Protein AF-A0A7J2WED9-F1 (afdb_monomer)

Solvent-accessible surface area (backbone atoms only — not comparable to full-atom values): 9258 Å² total; per-residue (Å²): 134,62,89,67,75,76,44,46,58,89,49,51,47,70,68,42,52,48,47,50,51,54,50,47,31,71,75,62,32,61,69,54,47,34,60,64,58,69,49,54,75,67,55,48,49,31,44,78,67,67,73,41,84,80,50,62,69,47,45,53,44,53,54,75,77,50,53,71,70,56,50,60,72,60,38,53,70,67,38,50,33,31,20,66,60,44,30,46,94,92,68,48,65,39,60,67,61,52,50,49,53,50,56,50,24,71,76,34,71,64,51,34,54,50,51,53,51,51,46,55,72,78,37,44,68,60,50,32,50,74,71,64,70,40,66,89,76,64,78,88,74,92,47,71,68,59,53,48,42,58,71,77,66,53,80,78,128

Foldseek 3Di:
DQPCPLFPLVLADQQLLLLLVVVLCVPVNLVVLCVLLVDDPVVSVCSNVVVDTQDSSSSVSSSVRDDPVVSVVRGDPQSVCVRNVQADPVRDGPVVVVVVVVVVLVVDPVSVVVVVVVCCVPPVVVVCVVVVVDCPVVDDDDDPVVVCCVVPPPDDD

Sequence (157 aa):
MTWFDSLDLSKVSDEDRFRILEYAVSKFGRARVQEVLRVSRITMWRLLNKQARIDDDKLRALLSLITQSEFESLVSAKDRLRALGVLREDGSVDYGLALEVLAIARNDEYLKNVLLRFVMQEFREDLKKMLGISFAGTVLRWDGDFEAFLKERKRRR

Nearest PDB structures (foldseek):
  5woq-assembly2_C  TM=6.934E-01  e=2.475E+00  Mycolicibacterium smegmatis MC2 155
  4ia8-assembly1_B  TM=6.624E-01  e=4.068E+00  Enterobacter sp. RFL1396
  2ofy-assembly1_B  TM=5.864E-01  e=5.666E+00  Rhodococcus jostii RHA1
  5d50-assembly2_K  TM=3.142E-01  e=1.208E+00  Salmonella phage SPC32H

Mean predicted aligned error: 10.72 Å

Secondary structure (DSSP, 8-state):
--GGGGS-GGGS-HHHHHHHHHHHHHHH-HHHHHHHHT--HHHHHHHHTTSS---HHHHHHHHTTS-HHHHHHHS-HHHHHHHTTSB-TTS-B-HHHHHHHHHHHHH-HHHHHHHHHHHHHHSHHHHHHHTT--GGG------HHHHHHHHHT----

pLDDT: mean 88.64, std 9.43, range [54.56, 97.94]

Structure (mmCIF, N/CA/C/O backbone):
data_AF-A0A7J2WED9-F1
#
_entry.id   AF-A0A7J2WED9-F1
#
loop_
_atom_site.group_PDB
_atom_site.id
_atom_site.type_symbol
_atom_site.label_atom_id
_atom_site.label_alt_id
_atom_site.label_comp_id
_atom_site.label_asym_id
_atom_site.label_entity_id
_atom_site.label_seq_id
_atom_site.pdbx_PDB_ins_code
_atom_site.Cartn_x
_atom_site.Cartn_y
_atom_site.Cartn_z
_atom_site.occupancy
_atom_site.B_iso_or_equiv
_atom_site.auth_seq_id
_atom_site.auth_comp_id
_atom_site.auth_asym_id
_atom_site.auth_atom_id
_atom_site.pdbx_PDB_model_num
ATOM 1 N N . MET A 1 1 ? -19.747 -7.631 -0.361 1.00 63.50 1 MET A N 1
ATOM 2 C CA . MET A 1 1 ? -18.281 -7.722 -0.479 1.00 63.50 1 MET A CA 1
ATOM 3 C C . MET A 1 1 ? -17.727 -6.404 0.011 1.00 63.50 1 MET A C 1
ATOM 5 O O . MET A 1 1 ? -18.131 -5.369 -0.513 1.00 63.50 1 MET A O 1
ATOM 9 N N . THR A 1 2 ? -16.941 -6.424 1.079 1.00 86.94 2 THR A N 1
ATOM 10 C CA . THR A 1 2 ? -16.223 -5.242 1.560 1.00 86.94 2 THR A CA 1
ATOM 11 C C . THR A 1 2 ? -14.941 -5.076 0.752 1.00 86.94 2 THR A C 1
ATOM 13 O O . THR A 1 2 ? -14.339 -6.059 0.333 1.00 86.94 2 THR A O 1
ATOM 16 N N . TRP A 1 3 ? -14.522 -3.836 0.489 1.00 90.88 3 TRP A N 1
ATOM 17 C CA . TRP A 1 3 ? -13.385 -3.552 -0.402 1.00 90.88 3 TRP A CA 1
ATOM 18 C C . TRP A 1 3 ? -12.061 -4.164 0.091 1.00 90.88 3 TRP A C 1
ATOM 20 O O . TRP A 1 3 ? -11.172 -4.444 -0.702 1.00 90.88 3 TRP A O 1
ATOM 30 N N . PHE A 1 4 ? -11.940 -4.409 1.397 1.00 90.25 4 PHE A N 1
ATOM 31 C CA . PHE A 1 4 ? -10.764 -5.012 2.020 1.00 90.25 4 PHE A CA 1
ATOM 32 C C . PHE A 1 4 ? -10.787 -6.550 2.047 1.00 90.25 4 PHE A C 1
ATOM 34 O O . PHE A 1 4 ? -9.840 -7.149 2.547 1.00 90.25 4 PHE A O 1
ATOM 41 N N . ASP A 1 5 ? -11.826 -7.206 1.512 1.00 89.81 5 ASP A N 1
ATOM 42 C CA . ASP A 1 5 ? -11.894 -8.677 1.459 1.00 89.81 5 ASP A CA 1
ATOM 43 C C . ASP A 1 5 ? -10.837 -9.272 0.514 1.00 89.81 5 ASP A C 1
ATOM 45 O O . ASP A 1 5 ? -10.436 -10.420 0.684 1.00 89.81 5 ASP A O 1
ATOM 49 N N . SER A 1 6 ? -10.379 -8.495 -0.473 1.00 86.06 6 SER A N 1
ATOM 50 C CA . SER A 1 6 ? -9.344 -8.893 -1.432 1.00 86.06 6 SER A CA 1
ATOM 51 C C . SER A 1 6 ? -7.916 -8.608 -0.959 1.00 86.06 6 SER A C 1
ATOM 53 O O . SER A 1 6 ? -6.976 -8.893 -1.696 1.00 86.06 6 SER A O 1
ATOM 55 N N . LEU A 1 7 ? -7.736 -8.000 0.218 1.00 88.50 7 LEU A N 1
ATOM 56 C CA . LEU A 1 7 ? -6.418 -7.654 0.744 1.00 88.50 7 LEU A CA 1
ATOM 57 C C . LEU A 1 7 ? -5.882 -8.757 1.652 1.00 88.50 7 LEU A C 1
ATOM 59 O O . LEU A 1 7 ? -6.562 -9.195 2.583 1.00 88.50 7 LEU A O 1
ATOM 63 N N . ASP A 1 8 ? -4.615 -9.121 1.459 1.00 89.69 8 ASP A N 1
ATOM 64 C CA . ASP A 1 8 ? -3.885 -9.900 2.454 1.00 89.69 8 ASP A CA 1
ATOM 65 C C . ASP A 1 8 ? -3.440 -8.980 3.604 1.00 89.69 8 ASP A C 1
ATOM 67 O O . ASP A 1 8 ? -2.395 -8.321 3.558 1.00 89.69 8 ASP A O 1
ATOM 71 N N . LEU A 1 9 ? -4.268 -8.921 4.651 1.00 92.00 9 LEU A N 1
ATOM 72 C CA . LEU A 1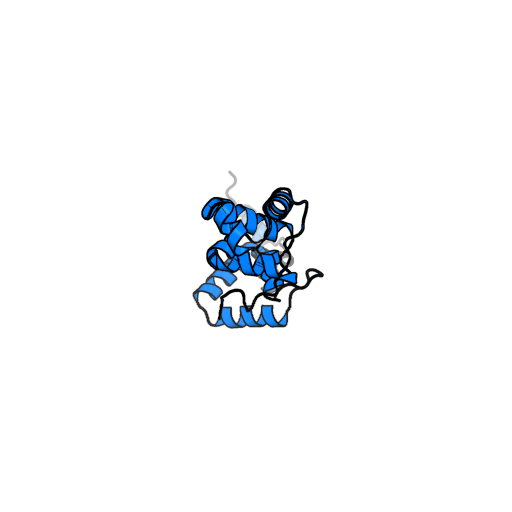 9 ? -4.038 -8.079 5.826 1.00 92.00 9 LEU A CA 1
ATOM 73 C C . LEU A 1 9 ? -2.730 -8.415 6.548 1.00 92.00 9 LEU A C 1
ATOM 75 O O . LEU A 1 9 ? -2.110 -7.511 7.117 1.00 92.00 9 LEU A O 1
ATOM 79 N N . SER A 1 10 ? -2.262 -9.664 6.473 1.00 91.94 10 SER A N 1
ATOM 80 C CA . SER A 1 10 ? -1.010 -10.096 7.103 1.00 91.94 10 SER A CA 1
ATOM 81 C C . SER A 1 10 ? 0.211 -9.336 6.568 1.00 91.94 10 SER A C 1
ATOM 83 O O . SER A 1 10 ? 1.210 -9.200 7.276 1.00 91.94 10 SER A O 1
ATOM 85 N N . LYS A 1 11 ? 0.110 -8.774 5.354 1.00 89.38 11 LYS A N 1
ATOM 86 C CA . LYS A 1 11 ? 1.176 -8.021 4.675 1.00 89.38 11 LYS A CA 1
ATOM 87 C C . LYS A 1 11 ? 1.203 -6.532 5.013 1.00 89.38 11 LYS A C 1
ATOM 89 O O . LYS A 1 11 ? 2.144 -5.846 4.613 1.00 89.38 11 LYS A O 1
ATOM 94 N N . VAL A 1 12 ? 0.209 -6.023 5.743 1.00 91.12 12 VAL A N 1
ATOM 95 C CA . VAL A 1 12 ? 0.206 -4.638 6.235 1.00 91.12 12 VAL A CA 1
ATOM 96 C C . VAL A 1 12 ? 1.111 -4.542 7.460 1.00 91.12 12 VAL A C 1
ATOM 98 O O . VAL A 1 12 ? 0.869 -5.222 8.463 1.00 91.12 12 VAL A O 1
ATOM 101 N N . SER A 1 13 ? 2.140 -3.692 7.385 1.00 92.00 13 SER A N 1
ATOM 102 C CA . SER A 1 13 ? 3.105 -3.507 8.471 1.00 92.00 13 SER A CA 1
ATOM 103 C C . SER A 1 13 ? 2.454 -2.968 9.742 1.00 92.00 13 SER A C 1
ATOM 105 O O . SER A 1 13 ? 1.468 -2.234 9.693 1.00 92.00 13 SER A O 1
ATOM 107 N N . ASP A 1 14 ? 3.031 -3.291 10.901 1.00 94.00 14 ASP A N 1
ATOM 108 C CA . ASP A 1 14 ? 2.514 -2.807 12.187 1.00 94.00 14 ASP A CA 1
ATOM 109 C C . ASP A 1 14 ? 2.480 -1.273 12.252 1.00 94.00 14 ASP A C 1
ATOM 111 O O . ASP A 1 14 ? 1.536 -0.700 12.789 1.00 94.00 14 ASP A O 1
ATOM 115 N N . GLU A 1 15 ? 3.457 -0.602 11.642 1.00 93.81 15 GLU A N 1
ATOM 116 C CA . GLU A 1 15 ? 3.493 0.858 11.539 1.00 93.81 15 GLU A CA 1
ATOM 117 C C . GLU A 1 15 ? 2.277 1.404 10.769 1.00 93.81 15 GLU A C 1
ATOM 119 O O . GLU A 1 15 ? 1.584 2.292 11.270 1.00 93.81 15 GLU A O 1
ATOM 124 N N . ASP A 1 16 ? 1.952 0.833 9.604 1.00 94.38 16 ASP A N 1
ATOM 125 C CA . ASP A 1 16 ? 0.769 1.226 8.828 1.00 94.38 16 ASP A CA 1
ATOM 126 C C . ASP A 1 16 ? -0.539 0.877 9.564 1.00 94.38 16 ASP A C 1
ATOM 128 O O . ASP A 1 16 ? -1.489 1.664 9.555 1.00 94.38 16 ASP A O 1
ATOM 132 N N . ARG A 1 17 ? -0.583 -0.243 10.300 1.00 96.75 17 ARG A N 1
ATOM 133 C CA . ARG A 1 17 ? -1.725 -0.580 11.170 1.00 96.75 17 ARG A CA 1
ATOM 134 C C . ARG A 1 17 ? -1.948 0.476 12.252 1.00 96.75 17 ARG A C 1
ATOM 136 O O . ARG A 1 17 ? -3.093 0.858 12.501 1.00 96.75 17 ARG A O 1
ATOM 143 N N . PHE A 1 18 ? -0.882 0.965 12.889 1.00 97.50 18 PHE A N 1
ATOM 144 C CA . PHE A 1 18 ? -0.995 2.024 13.895 1.00 97.50 18 PHE A CA 1
ATOM 145 C C . PHE A 1 18 ? -1.410 3.362 13.281 1.00 97.50 18 PHE A C 1
ATOM 147 O O . PHE A 1 18 ? -2.252 4.032 13.873 1.00 97.50 18 PHE A O 1
ATOM 154 N N . ARG A 1 19 ? -0.937 3.712 12.076 1.00 96.00 19 ARG A N 1
ATOM 155 C CA . ARG A 1 19 ? -1.428 4.902 11.350 1.00 96.00 19 ARG A CA 1
ATOM 156 C C . ARG A 1 19 ? -2.931 4.836 11.102 1.00 96.00 19 ARG A C 1
ATOM 158 O O . ARG A 1 19 ? -3.632 5.825 11.306 1.00 96.00 19 ARG A O 1
ATOM 165 N N . ILE A 1 20 ? -3.442 3.665 10.720 1.00 96.94 20 ILE A N 1
ATOM 166 C CA . ILE A 1 20 ? -4.883 3.438 10.543 1.00 96.94 20 ILE A CA 1
ATOM 167 C C . ILE A 1 20 ? -5.635 3.617 11.868 1.00 96.94 20 ILE A C 1
ATOM 169 O O . ILE A 1 20 ? -6.670 4.283 11.897 1.00 96.94 20 ILE A O 1
ATOM 173 N N . LEU A 1 21 ? -5.120 3.064 12.973 1.00 97.94 21 LEU A N 1
ATOM 174 C CA . LEU A 1 21 ? -5.718 3.247 14.298 1.00 97.94 21 LEU A CA 1
ATOM 175 C C . LEU A 1 21 ? -5.746 4.725 14.713 1.00 97.94 21 LEU A C 1
ATOM 177 O O . LEU A 1 21 ? -6.787 5.214 15.148 1.00 97.94 21 LEU A O 1
ATOM 181 N N . GLU A 1 22 ? -4.622 5.428 14.587 1.00 97.44 22 GLU A N 1
ATOM 182 C CA . GLU A 1 22 ? -4.491 6.848 14.928 1.00 97.44 22 GLU A CA 1
ATOM 183 C C . GLU A 1 22 ? -5.461 7.703 14.106 1.00 97.44 22 GLU A C 1
ATOM 185 O O . GLU A 1 22 ? -6.196 8.520 14.668 1.00 97.44 22 GLU A O 1
ATOM 190 N N . TYR A 1 23 ? -5.545 7.454 12.797 1.00 97.62 23 TYR A N 1
ATOM 191 C CA . TYR A 1 23 ? -6.495 8.120 11.912 1.00 97.62 23 TYR A CA 1
ATOM 192 C C . TYR A 1 23 ? -7.950 7.848 12.316 1.00 97.62 23 TYR A C 1
ATOM 194 O O . TYR A 1 23 ? -8.736 8.785 12.471 1.00 97.62 23 TYR A O 1
ATOM 202 N N . ALA A 1 24 ? -8.312 6.582 12.552 1.00 97.38 24 ALA A N 1
ATOM 203 C CA . ALA A 1 24 ? -9.664 6.211 12.960 1.00 97.38 24 ALA A CA 1
ATOM 204 C C . ALA A 1 24 ? -10.055 6.867 14.295 1.00 97.38 24 ALA A C 1
ATOM 206 O O . ALA A 1 24 ? -11.176 7.350 14.451 1.00 97.38 24 ALA A O 1
ATOM 207 N N . VAL A 1 25 ? -9.129 6.931 15.256 1.00 97.69 25 VAL A N 1
ATOM 208 C CA . VAL A 1 25 ? -9.356 7.574 16.558 1.00 97.69 25 VAL A CA 1
ATOM 209 C C . VAL A 1 25 ? -9.484 9.087 16.419 1.00 97.69 25 VAL A C 1
ATOM 211 O O . VAL A 1 25 ? -10.352 9.667 17.068 1.00 97.69 25 VAL A O 1
ATOM 214 N N . SER A 1 26 ? -8.670 9.712 15.569 1.00 97.56 26 SER A N 1
ATOM 215 C CA . SER A 1 26 ? -8.753 11.145 15.269 1.00 97.56 26 SER A CA 1
ATOM 216 C C . SER A 1 26 ? -10.099 11.514 14.635 1.00 97.56 26 SER A C 1
ATOM 218 O O . SER A 1 26 ? -10.749 12.468 15.059 1.00 97.56 26 SER A O 1
ATOM 220 N N . LYS A 1 27 ? -10.568 10.712 13.671 1.00 97.62 27 LYS A N 1
ATOM 221 C CA . LYS A 1 27 ? -11.789 10.981 12.902 1.00 97.62 27 LYS A CA 1
ATOM 222 C C . LYS A 1 27 ? -13.084 10.617 13.635 1.00 97.62 27 LYS A C 1
ATOM 224 O O . LYS A 1 27 ? -14.047 11.375 13.585 1.00 97.62 27 LYS A O 1
ATOM 229 N N . PHE A 1 28 ? -13.132 9.457 14.290 1.00 97.00 28 PHE A N 1
ATOM 230 C CA . PHE A 1 28 ? -14.362 8.910 14.889 1.00 97.00 28 PHE A CA 1
ATOM 231 C C . PHE A 1 28 ? -14.386 8.981 16.417 1.00 97.00 28 PHE A C 1
ATOM 233 O O . PHE A 1 28 ? -15.407 8.688 17.041 1.00 97.00 28 PHE A O 1
ATOM 240 N N . GLY A 1 29 ? -13.270 9.365 17.034 1.00 97.00 29 GLY A N 1
ATOM 241 C CA . GLY A 1 29 ? -13.121 9.431 18.478 1.00 97.00 29 GLY A CA 1
ATOM 242 C C . GLY A 1 29 ? -12.818 8.077 19.123 1.00 97.00 29 GLY A C 1
ATOM 243 O O . GLY A 1 29 ? -13.256 7.006 18.695 1.00 97.00 29 GLY A O 1
ATOM 244 N N . ARG A 1 30 ? -12.088 8.130 20.242 1.00 96.56 30 ARG A N 1
ATOM 245 C CA . ARG A 1 30 ? -11.635 6.943 20.987 1.00 96.56 30 ARG A CA 1
ATOM 246 C C . ARG A 1 30 ? -12.775 6.013 21.414 1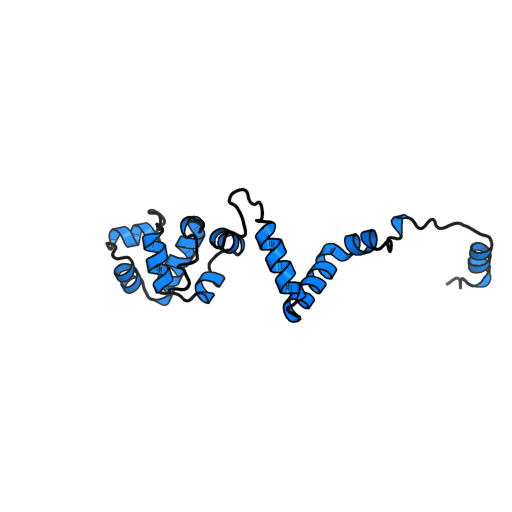.00 96.56 30 ARG A C 1
ATOM 248 O O . ARG A 1 30 ? -12.603 4.800 21.358 1.00 96.56 30 ARG A O 1
ATOM 255 N N . ALA A 1 31 ? -13.903 6.560 21.871 1.00 96.31 31 ALA A N 1
ATOM 256 C CA . ALA A 1 31 ? -15.017 5.761 22.387 1.00 96.31 31 ALA A CA 1
ATOM 257 C C . ALA A 1 31 ? -15.629 4.868 21.297 1.00 96.31 31 ALA A C 1
ATOM 259 O O . ALA A 1 31 ? -15.822 3.674 21.521 1.00 96.31 31 ALA A O 1
ATOM 260 N N . ARG A 1 32 ? -15.843 5.430 20.100 1.00 96.94 32 ARG A N 1
ATOM 261 C CA . ARG A 1 32 ? -16.399 4.701 18.960 1.00 96.94 32 ARG A CA 1
ATOM 262 C C . ARG A 1 32 ? -15.450 3.615 18.467 1.00 96.94 32 ARG A C 1
ATOM 264 O O . ARG A 1 32 ? -15.872 2.485 18.252 1.00 96.94 32 ARG A O 1
ATOM 271 N N . VAL A 1 33 ? -14.162 3.933 18.337 1.00 97.56 33 VAL A N 1
ATOM 272 C CA . VAL A 1 33 ? -13.156 2.946 17.915 1.00 97.56 33 VAL A CA 1
ATOM 273 C C . VAL A 1 33 ? -13.029 1.814 18.938 1.00 97.56 33 VAL A C 1
ATOM 275 O O . VAL A 1 33 ? -12.940 0.652 18.556 1.00 97.56 33 VAL A O 1
ATOM 278 N N . GLN A 1 34 ? -13.086 2.120 20.238 1.00 97.62 34 GLN A N 1
ATOM 279 C CA . GLN A 1 34 ? -13.051 1.103 21.291 1.00 97.62 34 GLN A CA 1
ATOM 280 C C . GLN A 1 34 ? -14.240 0.130 21.201 1.00 97.62 34 GLN A C 1
ATOM 282 O O . GLN A 1 34 ? -14.050 -1.076 21.362 1.00 97.62 34 GLN A O 1
ATOM 287 N N . GLU A 1 35 ? -15.447 0.643 20.940 1.00 97.06 35 GLU A N 1
ATOM 288 C CA . GLU A 1 35 ? -16.660 -0.160 20.737 1.00 97.06 35 GLU A CA 1
ATOM 289 C C . GLU A 1 35 ? -16.516 -1.094 19.528 1.00 97.06 35 GLU A C 1
ATOM 291 O O . GLU A 1 35 ? -16.758 -2.295 19.636 1.00 97.06 35 GLU A O 1
ATOM 296 N N . VAL A 1 36 ? -16.050 -0.554 18.399 1.00 97.19 36 VAL A N 1
ATOM 297 C CA . VAL A 1 36 ? -15.862 -1.293 17.140 1.00 97.19 36 VAL A CA 1
ATOM 298 C C . VAL A 1 36 ? -14.821 -2.398 17.290 1.00 97.19 36 VAL A C 1
ATOM 300 O O . VAL A 1 36 ? -15.047 -3.526 16.860 1.00 97.19 36 VAL A O 1
ATOM 303 N N . LEU A 1 37 ? -13.708 -2.098 17.960 1.00 97.25 37 LEU A N 1
ATOM 304 C CA . LEU A 1 37 ? -12.665 -3.075 18.262 1.00 97.25 37 LEU A CA 1
ATOM 305 C C . LEU A 1 37 ? -13.094 -4.105 19.318 1.00 97.25 37 LEU A C 1
ATOM 307 O O . LEU A 1 37 ? -12.415 -5.116 19.481 1.00 97.25 37 LEU A O 1
ATOM 311 N N . ARG A 1 38 ? -14.189 -3.855 20.052 1.00 96.75 38 ARG A N 1
ATOM 312 C CA . ARG A 1 38 ? -14.674 -4.684 21.169 1.00 96.75 38 ARG A CA 1
ATOM 313 C C . ARG A 1 38 ? -13.594 -4.951 22.220 1.00 96.75 38 ARG A C 1
ATOM 315 O O . ARG A 1 38 ? -13.485 -6.046 22.767 1.00 96.75 38 ARG A O 1
ATOM 322 N N . VAL A 1 39 ? -12.780 -3.936 22.506 1.00 96.50 39 VAL A N 1
ATOM 323 C CA . VAL A 1 39 ? -11.667 -4.037 23.457 1.00 96.50 39 VAL A CA 1
ATOM 324 C C . VAL A 1 39 ? -11.945 -3.277 24.749 1.00 96.50 39 VAL A C 1
ATOM 326 O O . VAL A 1 39 ? -12.672 -2.284 24.785 1.00 96.50 39 VAL A O 1
ATOM 329 N N . SER A 1 40 ? -11.311 -3.719 25.835 1.00 97.19 40 SER A N 1
ATOM 330 C CA . SER A 1 40 ? -11.351 -2.993 27.105 1.00 97.19 40 SER A CA 1
ATOM 331 C C . SER A 1 40 ? -10.661 -1.624 26.998 1.00 97.19 40 SER A C 1
ATOM 333 O O . SER A 1 40 ? -9.792 -1.407 26.148 1.00 97.19 40 SER A O 1
ATOM 335 N N . ARG A 1 41 ? -10.966 -0.708 27.928 1.00 96.19 41 ARG A N 1
ATOM 336 C CA . ARG A 1 41 ? -10.279 0.594 28.032 1.00 96.19 41 ARG A CA 1
ATOM 337 C C . ARG A 1 41 ? -8.760 0.441 28.207 1.00 96.19 41 ARG A C 1
ATOM 339 O O . ARG A 1 41 ? -8.010 1.255 27.666 1.00 96.19 41 ARG 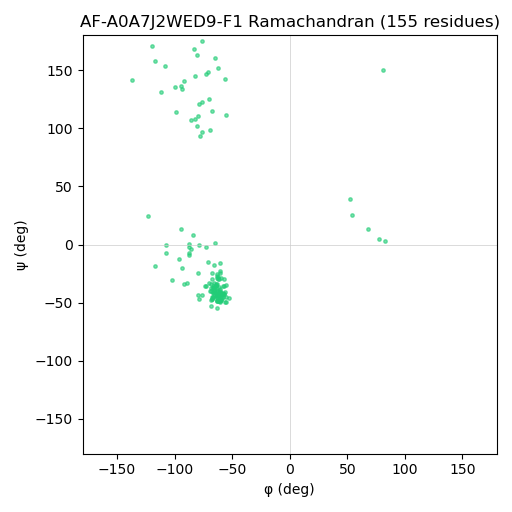A O 1
ATOM 346 N N . ILE A 1 42 ? -8.322 -0.589 28.939 1.00 97.19 42 ILE A N 1
ATOM 347 C CA . ILE A 1 42 ? -6.903 -0.903 29.177 1.00 97.19 42 ILE A CA 1
ATOM 348 C C . ILE A 1 42 ? -6.246 -1.372 27.878 1.00 97.19 42 ILE A C 1
ATOM 350 O O . ILE A 1 42 ? -5.193 -0.866 27.502 1.00 97.19 42 ILE A O 1
ATOM 354 N N . THR A 1 43 ? -6.886 -2.293 27.158 1.00 96.69 43 THR A N 1
ATOM 355 C CA . THR A 1 43 ? -6.399 -2.774 2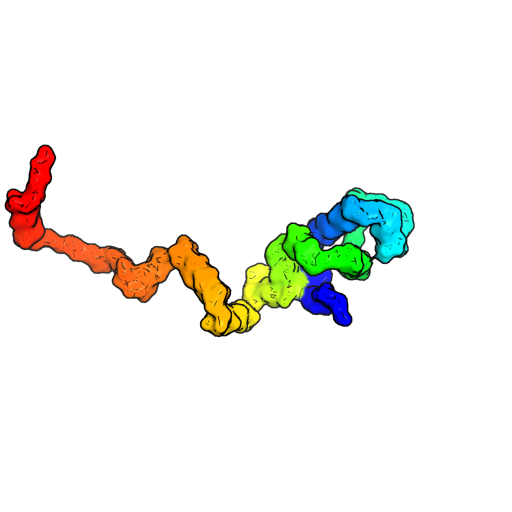5.861 1.00 96.69 43 THR A CA 1
ATOM 356 C C . THR A 1 43 ? -6.322 -1.633 24.849 1.00 96.69 43 THR A C 1
ATOM 358 O O . THR A 1 43 ? -5.308 -1.495 24.177 1.00 96.69 43 THR A O 1
ATOM 361 N N . MET A 1 44 ? -7.334 -0.759 24.795 1.00 97.19 44 MET A N 1
ATOM 362 C CA . MET A 1 44 ? -7.308 0.435 23.945 1.00 97.19 44 MET A CA 1
ATOM 363 C C . MET A 1 44 ? -6.124 1.349 24.281 1.00 97.19 44 MET A C 1
ATOM 365 O O . MET A 1 44 ? -5.450 1.844 23.385 1.00 97.19 44 MET A O 1
ATOM 369 N N . TRP A 1 45 ? -5.840 1.562 25.571 1.00 97.19 45 TRP A N 1
ATOM 370 C CA . TRP A 1 45 ? -4.670 2.334 25.993 1.00 97.19 45 TRP A CA 1
ATOM 371 C C . TRP A 1 45 ? -3.361 1.662 25.556 1.00 97.19 45 TRP A C 1
ATOM 373 O O . TRP A 1 45 ? -2.496 2.345 25.016 1.00 97.19 45 TRP A O 1
ATOM 383 N N . ARG A 1 46 ? -3.231 0.336 25.699 1.00 97.56 46 ARG A N 1
ATOM 384 C CA . ARG A 1 46 ? -2.048 -0.402 25.222 1.00 97.56 46 ARG A CA 1
ATOM 385 C C . ARG A 1 46 ? -1.854 -0.265 23.712 1.00 97.56 46 ARG A C 1
ATOM 387 O O . ARG A 1 46 ? -0.730 -0.042 23.285 1.00 97.56 46 ARG A O 1
ATOM 394 N N . LEU A 1 47 ? -2.926 -0.352 22.921 1.00 97.31 47 LEU A N 1
ATOM 395 C CA . LEU A 1 47 ? -2.873 -0.163 21.465 1.00 97.31 47 LEU A CA 1
ATOM 396 C C . LEU A 1 47 ? -2.406 1.254 21.101 1.00 97.31 47 LEU A C 1
ATOM 398 O O . LEU A 1 47 ? -1.472 1.408 20.325 1.00 97.31 47 LEU A O 1
ATOM 402 N N . LEU A 1 48 ? -2.995 2.286 21.715 1.00 96.12 48 LEU A N 1
ATOM 403 C CA . LEU A 1 48 ? -2.617 3.686 21.468 1.00 96.12 48 LEU A CA 1
ATOM 404 C C . LEU A 1 48 ? -1.172 4.006 21.876 1.00 96.12 48 LEU A C 1
ATOM 406 O O . LEU A 1 48 ? -0.550 4.876 21.283 1.00 96.12 48 LEU A O 1
ATOM 410 N N . ASN A 1 49 ? -0.633 3.300 22.872 1.00 96.31 49 ASN A N 1
ATOM 411 C CA . ASN A 1 49 ? 0.761 3.437 23.303 1.00 96.31 49 ASN A CA 1
ATOM 412 C C . ASN A 1 49 ? 1.694 2.415 22.631 1.00 96.31 49 ASN A C 1
ATOM 414 O O . ASN A 1 49 ? 2.811 2.215 23.103 1.00 96.31 49 ASN A O 1
ATOM 418 N N . LYS A 1 50 ? 1.238 1.730 21.570 1.00 96.50 50 LYS A N 1
ATOM 419 C CA . LYS A 1 50 ? 1.999 0.712 20.823 1.00 96.50 50 LYS A CA 1
ATOM 420 C C . LYS A 1 50 ? 2.566 -0.425 21.699 1.00 96.50 50 LYS A C 1
ATOM 422 O O . LYS A 1 50 ? 3.529 -1.086 21.332 1.00 96.50 50 LYS A O 1
ATOM 427 N N . GLN A 1 51 ? 1.947 -0.692 22.852 1.00 96.00 51 GLN A N 1
ATOM 428 C CA . GLN A 1 51 ? 2.297 -1.784 23.775 1.00 96.00 51 GLN A CA 1
ATOM 429 C C . GLN A 1 51 ? 1.599 -3.110 23.438 1.00 96.00 51 GLN A C 1
ATOM 431 O O . GLN A 1 51 ? 1.866 -4.137 24.059 1.00 96.00 51 GLN A O 1
ATOM 436 N N . ALA A 1 52 ? 0.655 -3.085 22.501 1.00 95.75 52 ALA A N 1
ATOM 437 C CA . ALA A 1 52 ? -0.013 -4.263 21.973 1.00 95.75 52 ALA A CA 1
ATOM 438 C C . ALA A 1 52 ? -0.124 -4.131 20.455 1.00 95.75 52 ALA A C 1
ATOM 440 O O . ALA A 1 52 ? -0.383 -3.038 19.951 1.00 95.75 52 ALA A O 1
ATOM 441 N N . ARG A 1 53 ? 0.049 -5.244 19.741 1.00 95.75 53 ARG A N 1
ATOM 442 C CA . ARG A 1 53 ? -0.093 -5.299 18.284 1.00 95.75 53 ARG A CA 1
ATOM 443 C C . ARG A 1 53 ? -1.567 -5.207 17.875 1.00 95.75 53 ARG A C 1
ATOM 445 O O . ARG A 1 53 ? -2.449 -5.723 18.564 1.00 95.75 53 ARG A O 1
ATOM 452 N N . ILE A 1 54 ? -1.821 -4.584 16.729 1.00 97.50 54 ILE A N 1
ATOM 453 C CA . ILE A 1 54 ? -3.108 -4.646 16.030 1.00 97.50 54 ILE A CA 1
ATOM 454 C C . ILE A 1 54 ? -3.076 -5.906 15.163 1.00 97.50 54 ILE A C 1
ATOM 456 O O . ILE A 1 54 ? -2.352 -5.945 14.174 1.00 97.50 54 ILE A O 1
ATOM 460 N N . ASP A 1 55 ? -3.806 -6.951 15.540 1.00 96.38 55 ASP A N 1
ATOM 461 C CA . ASP A 1 55 ? -3.953 -8.161 14.719 1.00 96.38 55 ASP A CA 1
ATOM 462 C C . ASP A 1 55 ? -4.918 -7.948 13.541 1.00 96.38 55 ASP A C 1
ATOM 464 O O . ASP A 1 55 ? -5.495 -6.873 13.375 1.00 96.38 55 ASP A O 1
ATOM 468 N N . ASP A 1 56 ? -5.047 -8.959 12.682 1.00 96.44 56 ASP A N 1
ATOM 469 C CA . ASP A 1 56 ? -5.809 -8.870 11.430 1.00 96.44 56 ASP A CA 1
ATOM 470 C C . ASP A 1 56 ? -7.302 -8.640 11.684 1.00 96.44 56 ASP A C 1
ATOM 472 O O . ASP A 1 56 ? -7.940 -7.890 10.947 1.00 96.44 56 ASP A O 1
ATOM 476 N N . ASP A 1 57 ? -7.843 -9.197 12.769 1.00 96.19 57 ASP A N 1
ATOM 477 C CA . ASP A 1 57 ? -9.233 -8.983 13.174 1.00 96.19 57 ASP A CA 1
ATOM 478 C C . ASP A 1 57 ? -9.475 -7.533 13.604 1.00 96.19 57 ASP A C 1
ATOM 480 O O . ASP A 1 57 ? -10.446 -6.902 13.175 1.00 96.19 57 ASP A O 1
ATOM 484 N N . LYS A 1 58 ? -8.568 -6.962 14.411 1.00 97.25 58 LYS A N 1
ATOM 485 C CA . LYS A 1 58 ? -8.634 -5.542 14.785 1.00 97.25 58 LYS A CA 1
ATOM 486 C C . LYS A 1 58 ? -8.441 -4.646 13.572 1.00 97.25 58 LYS A C 1
ATOM 488 O O . LYS A 1 58 ? -9.159 -3.658 13.443 1.00 97.25 58 LYS A O 1
ATOM 493 N N . LEU A 1 59 ? -7.512 -4.985 12.678 1.00 97.00 59 LEU A N 1
ATOM 494 C CA . LEU A 1 59 ? -7.308 -4.236 11.444 1.00 97.00 59 LEU A CA 1
ATOM 495 C C . LEU A 1 59 ? -8.580 -4.256 10.593 1.00 97.00 59 LEU A C 1
ATOM 497 O O . LEU A 1 59 ? -9.059 -3.195 10.213 1.00 97.00 59 LEU A O 1
ATOM 501 N N . ARG A 1 60 ? -9.193 -5.423 10.379 1.00 96.81 60 ARG A N 1
ATOM 502 C CA . ARG A 1 60 ? -10.459 -5.560 9.646 1.00 96.81 60 ARG A CA 1
ATOM 503 C C . ARG A 1 60 ? -11.575 -4.714 10.263 1.00 96.81 60 ARG A C 1
ATOM 505 O O . ARG A 1 60 ? -12.302 -4.033 9.544 1.00 96.81 60 ARG A O 1
ATOM 512 N N . ALA A 1 61 ? -11.683 -4.704 11.590 1.00 96.94 61 ALA A N 1
ATOM 513 C CA . ALA A 1 61 ? -12.638 -3.857 12.295 1.00 96.94 61 ALA A CA 1
ATOM 514 C C . ALA A 1 61 ? -12.362 -2.356 12.073 1.00 96.94 61 ALA A C 1
ATOM 516 O O . ALA A 1 61 ? -13.300 -1.595 11.840 1.00 96.94 61 ALA A O 1
ATOM 517 N N . LEU A 1 62 ? -11.098 -1.921 12.066 1.00 97.19 62 LEU A N 1
ATOM 518 C CA . LEU A 1 62 ? -10.730 -0.538 11.733 1.00 97.19 62 LEU A CA 1
ATOM 519 C C . LEU A 1 62 ? -11.047 -0.188 10.273 1.00 97.19 62 LEU A C 1
ATOM 521 O O . LEU A 1 62 ? -11.588 0.884 10.013 1.00 97.19 62 LEU A O 1
ATOM 525 N N . LEU A 1 63 ? -10.767 -1.095 9.332 1.00 96.12 63 LEU A N 1
ATOM 526 C CA . LEU A 1 63 ? -11.056 -0.898 7.907 1.00 96.12 63 LEU A CA 1
ATOM 527 C C . LEU A 1 63 ? -12.556 -0.753 7.626 1.00 96.12 63 LEU A C 1
ATOM 529 O O . LEU A 1 63 ? -12.933 -0.079 6.675 1.00 96.12 63 LEU A O 1
ATOM 533 N N . SER A 1 64 ? -13.418 -1.307 8.485 1.00 96.12 64 SER A N 1
ATOM 534 C CA . SER A 1 64 ? -14.871 -1.104 8.402 1.00 96.12 64 SER A CA 1
ATOM 535 C C . SER A 1 64 ? -15.315 0.343 8.670 1.00 96.12 64 SER A C 1
ATOM 537 O O . SER A 1 64 ? -16.433 0.713 8.313 1.00 96.12 64 SER A O 1
ATOM 539 N N . LEU A 1 65 ? -14.453 1.167 9.280 1.00 95.69 65 LEU A N 1
ATOM 540 C CA . LEU A 1 65 ? -14.738 2.569 9.595 1.00 95.69 65 LEU A CA 1
ATOM 541 C C . LEU A 1 65 ? -1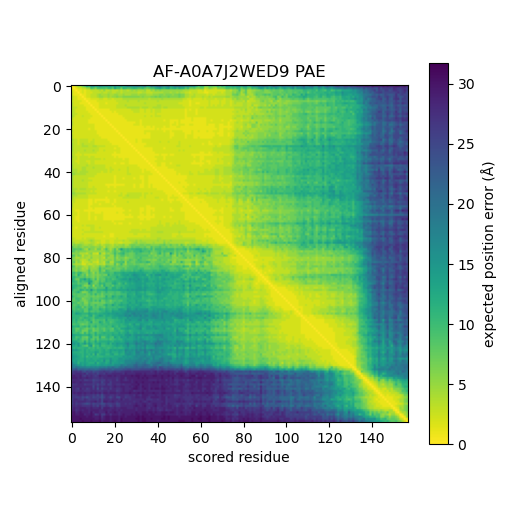4.262 3.540 8.517 1.00 95.69 65 LEU A C 1
ATOM 543 O O . LEU A 1 65 ? -14.729 4.677 8.489 1.00 95.69 65 LEU A O 1
ATOM 547 N N . ILE A 1 66 ? -13.331 3.127 7.659 1.00 94.94 66 ILE A N 1
ATOM 548 C CA . ILE A 1 66 ? -12.686 4.009 6.683 1.00 94.94 66 ILE A CA 1
ATOM 549 C C . ILE A 1 66 ? -12.985 3.577 5.252 1.00 94.94 66 ILE A C 1
ATOM 551 O O . ILE A 1 66 ? -13.334 2.428 4.971 1.00 94.94 66 ILE A O 1
ATOM 555 N N . THR A 1 67 ? -12.849 4.516 4.322 1.00 93.94 67 THR A N 1
ATOM 556 C CA . THR A 1 67 ? -12.974 4.204 2.897 1.00 93.94 67 THR A CA 1
ATOM 557 C C . THR A 1 67 ? -11.677 3.609 2.346 1.00 93.94 67 THR A C 1
ATOM 559 O O . THR A 1 67 ? -10.597 3.757 2.922 1.00 93.94 67 THR A O 1
ATOM 562 N N . GLN A 1 68 ? -11.769 2.978 1.174 1.00 91.75 68 GLN A N 1
ATOM 563 C CA . GLN A 1 68 ? -10.595 2.508 0.439 1.00 91.75 68 GLN A CA 1
ATOM 564 C C . GLN A 1 68 ? -9.610 3.650 0.137 1.00 91.75 68 GLN A C 1
ATOM 566 O O . GLN A 1 68 ? -8.409 3.490 0.329 1.00 91.75 68 GLN A O 1
ATOM 571 N N . SER A 1 69 ? -10.106 4.824 -0.267 1.00 88.50 69 SER A N 1
ATOM 572 C CA . SER A 1 69 ? -9.255 5.985 -0.558 1.00 88.50 69 SER A CA 1
ATOM 573 C C . SER A 1 69 ? -8.506 6.488 0.681 1.00 88.50 69 SER A C 1
ATOM 575 O O . SER A 1 69 ? -7.362 6.925 0.589 1.00 88.50 69 SER A O 1
ATOM 577 N N . GLU A 1 70 ? -9.135 6.417 1.858 1.00 92.75 70 GLU A N 1
ATOM 578 C CA . GLU A 1 70 ? -8.504 6.785 3.127 1.00 92.75 70 GLU A CA 1
ATOM 579 C C . GLU A 1 70 ? -7.391 5.801 3.477 1.00 92.75 70 GLU A C 1
ATOM 581 O O . GLU A 1 70 ? -6.267 6.222 3.744 1.00 92.75 70 GLU A O 1
ATOM 586 N N . PHE A 1 71 ? -7.652 4.498 3.370 1.00 91.75 71 PHE A N 1
ATOM 587 C CA . PHE A 1 71 ? -6.621 3.470 3.514 1.00 91.75 71 PHE A CA 1
ATOM 588 C C . PHE A 1 71 ? -5.448 3.690 2.552 1.00 91.75 71 PHE A C 1
ATOM 590 O O . PHE A 1 71 ? -4.288 3.656 2.961 1.00 91.75 71 PHE A O 1
ATOM 597 N N . GLU A 1 72 ? -5.743 3.983 1.286 1.00 88.12 72 GLU A N 1
ATOM 598 C CA . GLU A 1 72 ? -4.734 4.238 0.263 1.00 88.12 72 GLU A CA 1
ATOM 599 C C . GLU A 1 72 ? -3.843 5.443 0.574 1.00 88.12 72 GLU A C 1
ATOM 601 O O . GLU A 1 72 ? -2.670 5.453 0.202 1.00 88.12 72 GLU A O 1
ATOM 606 N N . SER A 1 73 ? -4.370 6.439 1.284 1.00 87.88 73 SER A N 1
ATOM 607 C CA . SER A 1 73 ? -3.594 7.600 1.722 1.00 87.88 73 SER A CA 1
ATOM 608 C C . SER A 1 73 ? -2.730 7.331 2.962 1.00 87.88 73 SER A C 1
ATOM 610 O O . SER A 1 73 ? -1.725 8.009 3.162 1.00 87.88 73 SER A O 1
ATOM 612 N N . LEU A 1 74 ? -3.105 6.344 3.784 1.00 88.00 74 LEU A N 1
ATOM 613 C CA . LEU A 1 74 ? -2.451 6.025 5.059 1.00 88.00 74 LEU A CA 1
ATOM 614 C C . LEU A 1 74 ? -1.342 4.980 4.920 1.00 88.00 74 LEU A C 1
ATOM 616 O O . LEU A 1 74 ? -0.353 5.036 5.650 1.00 88.00 74 LEU A O 1
ATOM 620 N N . VAL A 1 75 ? -1.519 4.023 4.008 1.00 87.06 75 VAL A N 1
ATOM 621 C CA . VAL A 1 75 ? -0.612 2.883 3.840 1.00 87.06 75 VAL A CA 1
ATOM 622 C C . VAL A 1 75 ? 0.426 3.179 2.770 1.00 87.06 75 VAL A C 1
ATOM 624 O O . VAL A 1 75 ? 0.122 3.680 1.678 1.00 87.06 75 VAL A O 1
ATOM 627 N N . SER A 1 76 ? 1.678 2.826 3.063 1.00 83.88 76 SER A N 1
ATOM 628 C CA . SER A 1 76 ? 2.766 3.008 2.108 1.00 83.88 76 SER A CA 1
ATOM 629 C C . SER A 1 76 ? 2.452 2.297 0.785 1.00 83.88 76 SER A C 1
ATOM 631 O O . SER A 1 76 ? 1.873 1.212 0.758 1.00 83.88 76 SER A O 1
ATOM 633 N N . ALA A 1 77 ? 2.830 2.896 -0.349 1.00 82.62 77 ALA A N 1
ATOM 634 C CA . ALA A 1 77 ? 2.600 2.276 -1.659 1.00 82.62 77 ALA A CA 1
ATOM 635 C C . ALA A 1 77 ? 3.212 0.863 -1.737 1.00 82.62 77 ALA A C 1
ATOM 637 O O . ALA A 1 77 ? 2.619 -0.039 -2.316 1.00 82.62 77 ALA A O 1
ATOM 638 N N . LYS A 1 78 ? 4.362 0.652 -1.082 1.00 81.75 78 LYS A N 1
ATOM 639 C CA . LYS A 1 78 ? 5.031 -0.649 -1.000 1.00 81.75 78 LYS A CA 1
ATOM 640 C C . LYS A 1 78 ? 4.182 -1.690 -0.266 1.00 81.75 78 LYS A C 1
ATOM 642 O O . LYS A 1 78 ? 4.002 -2.786 -0.787 1.00 81.75 78 LYS A O 1
ATOM 647 N N . ASP A 1 79 ? 3.641 -1.352 0.902 1.00 81.88 79 ASP A N 1
ATOM 648 C CA . ASP A 1 79 ? 2.815 -2.279 1.683 1.00 81.88 79 ASP A CA 1
ATOM 649 C C . ASP A 1 79 ? 1.465 -2.531 1.005 1.00 81.88 79 ASP A C 1
ATOM 651 O O . ASP A 1 79 ? 0.984 -3.662 1.015 1.00 81.88 79 ASP A O 1
ATOM 655 N N . ARG A 1 80 ? 0.907 -1.532 0.305 1.00 85.31 80 ARG A N 1
ATOM 656 C CA . ARG A 1 80 ? -0.266 -1.726 -0.563 1.00 85.31 80 ARG A CA 1
ATOM 657 C C . ARG A 1 80 ? 0.005 -2.733 -1.673 1.00 85.31 80 ARG A C 1
ATOM 659 O O . ARG A 1 80 ? -0.780 -3.657 -1.861 1.00 85.31 80 ARG A O 1
ATOM 666 N N . LEU A 1 81 ? 1.129 -2.596 -2.375 1.00 86.62 81 LEU A N 1
ATOM 667 C CA . LEU A 1 81 ? 1.520 -3.539 -3.423 1.00 86.62 81 LEU A CA 1
ATOM 668 C C . LEU A 1 81 ? 1.769 -4.948 -2.869 1.00 86.62 81 LEU A C 1
ATOM 670 O O . LEU A 1 81 ? 1.443 -5.917 -3.551 1.00 86.62 81 LEU A O 1
ATOM 674 N N . ARG A 1 82 ? 2.284 -5.089 -1.638 1.00 88.00 82 ARG A N 1
ATOM 675 C CA . ARG A 1 82 ? 2.387 -6.404 -0.980 1.00 88.00 82 ARG A CA 1
ATOM 676 C C . ARG A 1 82 ? 1.027 -6.992 -0.626 1.00 88.00 82 ARG A C 1
ATOM 678 O O . ARG A 1 82 ? 0.796 -8.164 -0.896 1.00 88.00 82 ARG A O 1
ATOM 685 N N . ALA A 1 83 ? 0.130 -6.191 -0.056 1.00 83.62 83 ALA A N 1
ATOM 686 C CA . ALA A 1 83 ? -1.216 -6.629 0.314 1.00 83.62 83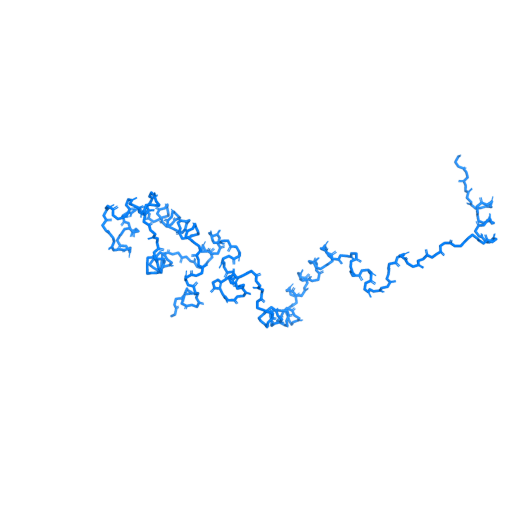 ALA A CA 1
ATOM 687 C C . ALA A 1 83 ? -2.063 -7.045 -0.903 1.00 83.62 83 ALA A C 1
ATOM 689 O O . ALA A 1 83 ? -2.950 -7.883 -0.769 1.00 83.62 83 ALA A O 1
ATOM 690 N N . LEU A 1 84 ? -1.765 -6.485 -2.082 1.00 84.81 84 LEU A N 1
ATOM 691 C CA . LEU A 1 84 ? -2.351 -6.865 -3.373 1.00 84.81 84 LEU A CA 1
ATOM 692 C C . LEU A 1 84 ? -1.628 -8.038 -4.062 1.00 84.81 84 LEU A C 1
ATOM 694 O O . LEU A 1 84 ? -2.047 -8.459 -5.135 1.00 84.81 84 LEU A O 1
ATOM 698 N N . GLY A 1 85 ? -0.527 -8.545 -3.497 1.00 83.12 85 GLY A N 1
ATOM 699 C CA . GLY A 1 85 ? 0.259 -9.641 -4.075 1.00 83.12 85 GLY A CA 1
ATOM 700 C C . GLY A 1 85 ? 1.183 -9.249 -5.236 1.00 83.12 85 GLY A C 1
ATOM 701 O O . GLY A 1 85 ? 1.836 -10.115 -5.808 1.00 83.12 85 GLY A O 1
ATOM 702 N N . VAL A 1 86 ? 1.289 -7.958 -5.571 1.00 86.88 86 VAL A N 1
ATOM 703 C CA . VAL A 1 86 ? 2.177 -7.453 -6.637 1.00 86.88 86 VAL A CA 1
ATOM 704 C C . VAL A 1 86 ? 3.644 -7.481 -6.201 1.00 86.88 86 VAL A C 1
ATOM 706 O O . VAL A 1 86 ? 4.535 -7.742 -7.009 1.00 86.88 86 VAL A O 1
ATOM 709 N N . LEU A 1 87 ? 3.906 -7.213 -4.920 1.00 89.56 87 LEU A N 1
ATOM 710 C CA . LEU A 1 87 ? 5.244 -7.259 -4.333 1.00 89.56 87 LEU A CA 1
ATOM 711 C C . LEU A 1 87 ? 5.348 -8.415 -3.333 1.00 89.56 87 LEU A C 1
ATOM 713 O O . LEU A 1 87 ? 4.518 -8.548 -2.437 1.00 89.56 87 LEU A O 1
ATOM 717 N N . ARG A 1 88 ? 6.397 -9.226 -3.448 1.00 86.19 88 ARG A N 1
ATOM 718 C CA . ARG A 1 88 ? 6.691 -10.326 -2.522 1.00 86.19 88 ARG A CA 1
ATOM 719 C C . ARG A 1 88 ? 7.437 -9.824 -1.282 1.00 86.19 88 ARG A C 1
ATOM 721 O O . ARG A 1 88 ? 7.902 -8.682 -1.218 1.00 86.19 88 ARG A O 1
ATOM 728 N N . GLU A 1 89 ? 7.538 -10.674 -0.261 1.00 81.62 89 GLU A N 1
ATOM 729 C CA . GLU A 1 89 ? 8.188 -10.317 1.012 1.00 81.62 89 GLU A CA 1
ATOM 730 C C . GLU A 1 89 ? 9.682 -10.016 0.858 1.00 81.62 89 GLU A C 1
ATOM 732 O O . GLU A 1 89 ? 10.187 -9.084 1.483 1.00 81.62 89 GLU A O 1
ATOM 737 N N . ASP A 1 90 ? 10.361 -10.738 -0.034 1.00 83.69 90 ASP A N 1
ATOM 738 C CA . ASP A 1 90 ? 11.771 -10.537 -0.389 1.00 83.69 90 ASP A CA 1
ATOM 739 C C . ASP A 1 90 ? 12.015 -9.270 -1.234 1.00 83.69 90 ASP A C 1
ATOM 741 O O . ASP A 1 90 ? 13.155 -8.936 -1.553 1.00 83.69 90 ASP A O 1
ATOM 745 N N . GLY A 1 91 ? 10.952 -8.535 -1.581 1.00 81.12 91 GLY A N 1
ATOM 746 C CA . GLY A 1 91 ? 11.013 -7.341 -2.416 1.00 81.12 91 GLY A CA 1
ATOM 747 C C . GLY A 1 91 ? 11.053 -7.626 -3.915 1.00 81.12 91 GLY A C 1
ATOM 748 O O . GLY A 1 91 ? 11.129 -6.673 -4.691 1.00 81.12 91 GLY A O 1
ATOM 749 N N . SER A 1 92 ? 10.971 -8.891 -4.334 1.00 86.62 92 SER A N 1
ATOM 750 C CA . SER A 1 92 ? 10.771 -9.230 -5.740 1.00 86.62 92 SER A CA 1
ATOM 751 C C . SER A 1 92 ? 9.348 -8.879 -6.184 1.00 86.62 92 SER A C 1
ATOM 753 O O . SER A 1 92 ? 8.397 -8.893 -5.398 1.00 86.62 92 SER A O 1
ATOM 755 N N . VAL A 1 93 ? 9.201 -8.510 -7.452 1.00 88.69 93 VAL A N 1
ATOM 756 C CA . VAL A 1 93 ? 7.905 -8.193 -8.062 1.00 88.69 93 VAL A CA 1
ATOM 757 C C . VAL A 1 93 ? 7.348 -9.460 -8.693 1.00 88.69 93 VAL A C 1
ATOM 759 O O . VAL A 1 93 ? 8.095 -10.228 -9.304 1.00 88.69 93 VAL A O 1
ATOM 762 N N . ASP A 1 94 ? 6.039 -9.676 -8.586 1.00 87.81 94 ASP A N 1
ATOM 763 C CA . ASP A 1 94 ? 5.394 -10.685 -9.413 1.00 87.81 94 ASP A CA 1
AT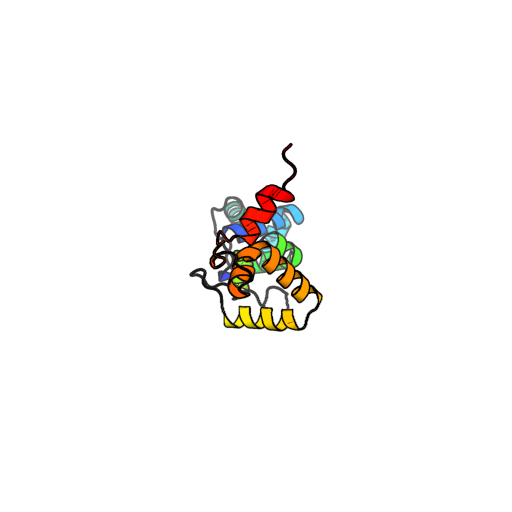OM 764 C C . ASP A 1 94 ? 5.379 -10.223 -10.877 1.00 87.81 94 ASP A C 1
ATOM 766 O O . ASP A 1 94 ? 4.571 -9.389 -11.291 1.00 87.81 94 ASP A O 1
ATOM 770 N N . TYR A 1 95 ? 6.333 -10.730 -11.659 1.00 85.19 95 TYR A N 1
ATOM 771 C CA . TYR A 1 95 ? 6.502 -10.333 -13.055 1.00 85.19 95 TYR A CA 1
ATOM 772 C C . TYR A 1 95 ? 5.293 -10.681 -13.926 1.00 85.19 95 TYR A C 1
ATOM 774 O O . TYR A 1 95 ? 5.051 -9.972 -14.898 1.00 85.19 95 TYR A O 1
ATOM 782 N N . GLY A 1 96 ? 4.528 -11.726 -13.589 1.00 88.56 96 GLY A N 1
ATOM 783 C CA . GLY A 1 96 ? 3.307 -12.072 -14.317 1.00 88.56 96 GLY A CA 1
ATOM 784 C C . GLY A 1 96 ? 2.278 -10.955 -14.190 1.00 88.56 96 GLY A C 1
ATOM 785 O O . GLY A 1 96 ? 1.879 -10.365 -15.193 1.00 88.56 96 GLY A O 1
ATOM 786 N N . LEU A 1 97 ? 1.958 -10.576 -12.949 1.00 87.12 97 LEU A N 1
ATOM 787 C CA . LEU A 1 97 ? 1.049 -9.461 -12.669 1.00 87.12 97 LEU A CA 1
ATOM 788 C C . LEU A 1 97 ? 1.569 -8.133 -13.231 1.00 87.12 97 LEU A C 1
ATOM 790 O O . LEU A 1 97 ? 0.806 -7.356 -13.802 1.00 87.12 97 LEU A O 1
ATOM 794 N N . ALA A 1 98 ? 2.871 -7.862 -13.117 1.00 86.62 98 ALA A N 1
ATOM 795 C CA . ALA A 1 98 ? 3.456 -6.642 -13.668 1.00 86.62 98 ALA A CA 1
ATOM 796 C C . ALA A 1 98 ? 3.301 -6.565 -15.198 1.00 86.62 98 ALA A C 1
ATOM 798 O O . ALA A 1 98 ? 2.954 -5.510 -15.733 1.00 86.62 98 ALA A O 1
ATOM 799 N N . LEU A 1 99 ? 3.520 -7.677 -15.909 1.00 89.56 99 LEU A N 1
ATOM 800 C CA . LEU A 1 99 ? 3.324 -7.752 -17.357 1.00 89.56 99 LEU A CA 1
ATOM 801 C C . LEU A 1 99 ? 1.850 -7.609 -17.745 1.00 89.56 99 LEU A C 1
ATOM 803 O O . LEU A 1 99 ? 1.556 -6.944 -18.738 1.00 89.56 99 LEU A O 1
ATOM 807 N N . GLU A 1 100 ? 0.926 -8.165 -16.964 1.00 90.06 100 GLU A N 1
ATOM 808 C CA . GLU A 1 100 ? -0.512 -7.974 -17.175 1.00 90.06 100 GLU A CA 1
ATOM 809 C C . GLU A 1 100 ? -0.920 -6.504 -17.020 1.00 90.06 100 GLU A C 1
ATOM 811 O O . GLU A 1 100 ? -1.617 -5.969 -17.882 1.00 90.06 100 GLU A O 1
ATOM 816 N N . VAL A 1 101 ? -0.419 -5.807 -15.995 1.00 89.69 101 VAL A N 1
ATOM 817 C CA . VAL A 1 101 ? -0.647 -4.361 -15.821 1.00 89.69 101 VAL A CA 1
ATOM 818 C C . VAL A 1 101 ? -0.121 -3.570 -17.023 1.00 89.69 101 VAL A C 1
ATOM 820 O O . VAL A 1 101 ? -0.806 -2.676 -17.525 1.00 89.69 101 VAL A O 1
ATOM 823 N N . LEU A 1 102 ? 1.062 -3.914 -17.542 1.00 90.25 102 LEU A N 1
ATOM 824 C CA . LEU A 1 102 ? 1.602 -3.293 -18.757 1.00 90.25 102 LEU A CA 1
ATOM 825 C C . LEU A 1 102 ? 0.762 -3.618 -20.005 1.00 90.25 102 LEU A C 1
ATOM 827 O O . LEU A 1 102 ? 0.582 -2.758 -20.871 1.00 90.25 102 LEU A O 1
ATOM 831 N N . ALA A 1 103 ? 0.218 -4.831 -20.104 1.00 91.56 103 ALA A N 1
ATOM 832 C CA . ALA A 1 103 ? -0.679 -5.217 -21.189 1.00 91.56 103 ALA A CA 1
ATOM 833 C C . ALA A 1 103 ? -2.009 -4.447 -21.137 1.00 91.56 103 ALA A C 1
ATOM 835 O O . ALA A 1 103 ? -2.513 -4.037 -22.182 1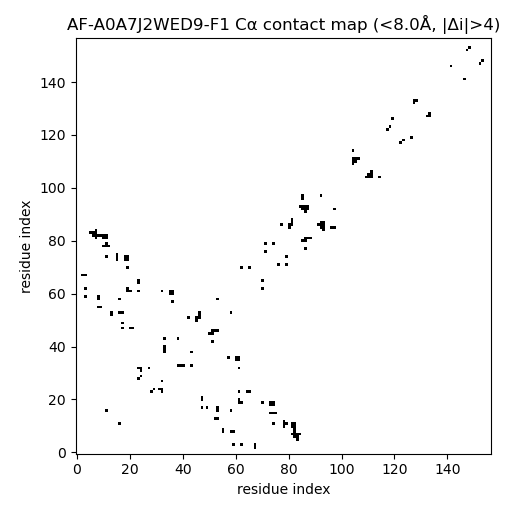.00 91.56 103 ALA A O 1
ATOM 836 N N . ILE A 1 104 ? -2.541 -4.181 -19.940 1.00 91.25 104 ILE A N 1
ATOM 837 C CA . ILE A 1 104 ? -3.695 -3.292 -19.745 1.00 91.25 104 ILE A CA 1
ATOM 838 C C . ILE A 1 104 ? -3.332 -1.870 -20.185 1.00 91.25 104 ILE A C 1
ATOM 840 O O . ILE A 1 104 ? -4.052 -1.276 -20.987 1.00 91.25 104 ILE A O 1
ATOM 844 N N . ALA A 1 105 ? -2.174 -1.359 -19.753 1.00 92.00 105 ALA A N 1
ATOM 845 C CA . ALA A 1 105 ? -1.687 -0.033 -20.132 1.00 92.00 105 ALA A CA 1
ATOM 846 C C . ALA A 1 105 ? -1.556 0.154 -21.646 1.00 92.00 105 ALA A C 1
ATOM 848 O O . ALA A 1 105 ? -1.730 1.258 -22.140 1.00 92.00 105 ALA A O 1
ATOM 849 N N . ARG A 1 106 ? -1.280 -0.909 -22.410 1.00 88.81 106 ARG A N 1
ATOM 850 C CA . ARG A 1 106 ? -1.243 -0.841 -23.878 1.00 88.81 106 ARG A CA 1
ATOM 851 C C . ARG A 1 106 ? -2.592 -0.435 -24.486 1.00 88.81 106 ARG A C 1
ATOM 853 O O . ARG A 1 106 ? -2.593 0.252 -25.509 1.00 88.81 106 ARG A O 1
ATOM 860 N N . ASN A 1 107 ? -3.696 -0.889 -23.895 1.00 90.62 107 ASN A N 1
ATOM 861 C CA . ASN A 1 107 ? -5.056 -0.682 -24.400 1.00 90.62 107 ASN A CA 1
ATOM 862 C C . ASN A 1 107 ? -5.763 0.517 -23.745 1.00 90.62 107 ASN A C 1
ATOM 864 O O . ASN A 1 107 ? -6.792 0.958 -24.249 1.00 90.62 107 ASN A O 1
ATOM 868 N N . ASP A 1 108 ? -5.205 1.055 -22.661 1.00 94.56 108 ASP A N 1
ATOM 869 C CA . ASP A 1 108 ? -5.679 2.264 -21.988 1.00 94.56 108 ASP A CA 1
ATOM 870 C C . ASP A 1 108 ? -4.848 3.483 -22.425 1.00 94.56 108 ASP A C 1
ATOM 872 O O . ASP A 1 108 ? -3.651 3.577 -22.152 1.00 94.56 108 ASP A O 1
ATOM 876 N N . GLU A 1 109 ? -5.466 4.435 -23.128 1.00 91.88 109 GLU A N 1
ATOM 877 C CA . GLU A 1 109 ? -4.750 5.579 -23.707 1.00 91.88 109 GLU A CA 1
ATOM 878 C C . GLU A 1 109 ? -4.121 6.495 -22.647 1.00 91.88 109 GLU A C 1
ATOM 880 O O . GLU A 1 109 ? -3.027 7.035 -22.849 1.00 91.88 109 GLU A O 1
ATOM 885 N N . TYR A 1 110 ? -4.775 6.655 -21.497 1.00 92.50 110 TYR A N 1
ATOM 886 C CA . TYR A 1 110 ? -4.244 7.467 -20.412 1.00 92.50 110 TYR A CA 1
ATOM 887 C C . TYR A 1 110 ? -3.004 6.806 -19.806 1.00 92.50 110 TYR A C 1
ATOM 889 O O . TYR A 1 110 ? -1.936 7.426 -19.747 1.00 92.50 110 TYR A O 1
ATOM 897 N N . LEU A 1 111 ? -3.116 5.537 -19.417 1.00 91.56 111 LEU A N 1
ATOM 898 C CA . LEU A 1 111 ? -2.043 4.793 -18.772 1.00 91.56 111 LEU A CA 1
ATOM 899 C C . LEU A 1 111 ? -0.860 4.590 -19.724 1.00 91.56 111 LEU A C 1
ATOM 901 O O . LEU A 1 111 ? 0.288 4.754 -19.309 1.00 91.56 111 LEU A O 1
ATOM 905 N N . LYS A 1 112 ? -1.121 4.363 -21.017 1.00 94.06 112 LYS A N 1
ATOM 906 C CA . LYS A 1 112 ? -0.098 4.372 -22.071 1.00 94.06 112 LYS A CA 1
ATOM 907 C C . LYS A 1 112 ? 0.688 5.681 -22.085 1.00 94.06 112 LYS A C 1
ATOM 909 O O . LYS A 1 112 ? 1.917 5.666 -22.097 1.00 94.06 112 LYS A O 1
ATOM 914 N N . ASN A 1 113 ? -0.003 6.820 -22.082 1.00 94.00 113 ASN A N 1
ATOM 915 C CA . ASN A 1 113 ? 0.636 8.135 -22.129 1.00 94.00 113 ASN A CA 1
ATOM 916 C C . ASN A 1 113 ? 1.418 8.461 -20.847 1.00 94.00 113 ASN A C 1
ATOM 918 O O . ASN A 1 113 ? 2.446 9.138 -20.915 1.00 94.00 113 ASN A O 1
ATOM 922 N N . VAL A 1 114 ? 0.948 8.003 -19.685 1.00 93.50 114 VAL A N 1
ATOM 923 C CA . VAL A 1 114 ? 1.684 8.116 -18.415 1.00 93.50 114 VAL A CA 1
ATOM 924 C C . VAL A 1 114 ? 2.939 7.246 -18.449 1.00 93.50 114 VAL A C 1
ATOM 926 O O . VAL A 1 114 ? 4.023 7.743 -18.147 1.00 93.50 114 VAL A O 1
ATOM 929 N N . LEU A 1 115 ? 2.823 5.994 -18.896 1.00 93.81 115 LEU A N 1
ATOM 930 C CA . LEU A 1 115 ? 3.945 5.066 -19.016 1.00 93.81 115 LEU A CA 1
ATOM 931 C C . LEU A 1 115 ? 5.026 5.610 -19.959 1.00 93.81 115 LEU A C 1
ATOM 933 O O . LEU A 1 115 ? 6.196 5.640 -19.595 1.00 93.81 115 LEU A O 1
ATOM 937 N N . LEU A 1 116 ? 4.652 6.099 -21.144 1.00 91.94 116 LEU A N 1
ATOM 938 C CA . LEU A 1 116 ? 5.611 6.680 -22.091 1.00 91.94 116 LEU A CA 1
ATOM 939 C C . LEU A 1 116 ? 6.332 7.899 -21.509 1.00 91.94 116 LEU A C 1
ATOM 941 O O . LEU A 1 116 ? 7.543 8.035 -21.682 1.00 91.94 116 LEU A O 1
ATOM 945 N N . ARG A 1 117 ? 5.612 8.776 -20.798 1.00 93.19 117 ARG A N 1
ATOM 946 C CA . ARG A 1 117 ? 6.219 9.931 -20.123 1.00 93.19 117 ARG A CA 1
ATOM 947 C C . ARG A 1 117 ? 7.198 9.504 -19.043 1.00 93.19 117 ARG A C 1
ATOM 949 O O . ARG A 1 117 ? 8.308 10.025 -19.025 1.00 93.19 117 ARG A O 1
ATOM 956 N N . PHE A 1 118 ? 6.809 8.542 -18.211 1.00 93.62 118 PHE A N 1
ATOM 957 C CA . PHE A 1 118 ? 7.678 7.971 -17.190 1.00 93.62 118 PHE A CA 1
ATOM 958 C C . PHE A 1 118 ? 8.962 7.412 -17.814 1.00 93.62 118 PHE A C 1
ATOM 960 O O . PHE A 1 118 ? 10.056 7.794 -17.413 1.00 93.62 118 PHE A O 1
ATOM 967 N N . VAL A 1 119 ? 8.850 6.600 -18.872 1.00 93.44 119 VAL A N 1
ATOM 968 C CA . VAL A 1 119 ? 10.034 6.025 -19.525 1.00 93.44 119 VAL A CA 1
ATOM 969 C C . VAL A 1 119 ? 10.930 7.107 -20.137 1.00 93.44 119 VAL A C 1
ATOM 971 O O . VAL A 1 119 ? 12.150 7.045 -20.015 1.00 93.44 119 VAL A O 1
ATOM 974 N N . MET A 1 120 ? 10.348 8.133 -20.758 1.00 89.31 120 MET A N 1
ATOM 975 C CA . MET A 1 120 ? 11.109 9.252 -21.319 1.00 89.31 120 MET A CA 1
ATOM 976 C C . MET A 1 120 ? 11.785 10.130 -20.260 1.00 89.31 120 MET A C 1
ATOM 978 O O . MET A 1 120 ? 12.807 10.740 -20.567 1.00 89.31 120 MET A O 1
ATOM 982 N N . GLN A 1 121 ? 11.216 10.239 -19.058 1.00 90.88 121 GLN A N 1
ATOM 983 C CA . GLN A 1 121 ? 11.782 11.020 -17.955 1.00 90.88 121 GLN A CA 1
ATOM 984 C C . GLN A 1 121 ? 12.911 10.260 -17.258 1.00 90.88 121 GLN A C 1
ATOM 986 O O . GLN A 1 121 ? 13.988 10.821 -17.075 1.00 90.88 121 GLN A O 1
ATOM 991 N N . GLU A 1 122 ? 12.690 8.984 -16.950 1.00 93.38 122 GLU A N 1
ATOM 992 C CA . GLU A 1 122 ? 13.614 8.185 -16.140 1.00 93.38 122 GLU A CA 1
ATOM 993 C C . GLU A 1 122 ? 14.690 7.472 -16.975 1.00 93.38 122 GLU A C 1
ATOM 995 O O . GLU A 1 122 ? 15.826 7.332 -16.531 1.00 93.38 122 GLU A O 1
ATOM 1000 N N . PHE A 1 123 ? 14.376 7.055 -18.209 1.00 92.94 123 PHE A N 1
ATOM 1001 C CA . PHE A 1 123 ? 15.227 6.157 -19.012 1.00 92.94 123 PHE A CA 1
ATOM 1002 C C . PHE A 1 123 ? 15.625 6.736 -20.375 1.00 92.94 123 PHE A C 1
ATOM 1004 O O . PHE A 1 123 ? 15.922 5.999 -21.318 1.00 92.94 123 PHE A O 1
ATOM 1011 N N . ARG A 1 124 ? 15.644 8.068 -20.523 1.00 87.88 124 ARG A N 1
ATOM 1012 C CA . ARG A 1 124 ? 15.928 8.730 -21.811 1.00 87.88 124 ARG A CA 1
ATOM 1013 C C . ARG A 1 124 ? 17.229 8.262 -22.463 1.00 87.88 124 ARG A C 1
ATOM 1015 O O . ARG A 1 124 ? 17.268 8.040 -23.673 1.00 87.88 124 ARG A O 1
ATOM 1022 N N . GLU A 1 125 ? 18.306 8.182 -21.688 1.00 87.12 125 GLU A N 1
ATOM 1023 C CA . GLU A 1 125 ? 19.626 7.824 -22.215 1.00 87.12 125 GLU A CA 1
ATOM 1024 C C . GLU A 1 125 ? 19.709 6.343 -22.583 1.00 87.12 125 GLU A C 1
ATOM 1026 O O . GLU A 1 125 ? 20.306 6.000 -23.605 1.00 87.12 125 GLU A O 1
ATOM 1031 N N . ASP A 1 126 ? 19.051 5.473 -21.819 1.00 87.69 126 ASP A N 1
ATOM 1032 C CA . ASP A 1 126 ? 18.961 4.050 -22.139 1.00 87.69 126 ASP A CA 1
ATOM 1033 C C . ASP A 1 126 ? 18.141 3.828 -23.413 1.00 87.69 126 ASP A C 1
ATOM 1035 O O . ASP A 1 126 ? 18.581 3.099 -24.303 1.00 87.69 126 ASP A O 1
ATOM 1039 N N . LEU A 1 127 ? 17.034 4.559 -23.587 1.00 87.94 127 LEU A N 1
ATOM 1040 C CA . LEU A 1 127 ? 16.277 4.569 -24.840 1.00 87.94 127 LEU A CA 1
ATOM 1041 C C . LEU A 1 127 ? 17.133 5.022 -26.029 1.00 87.94 127 LEU A C 1
ATOM 1043 O O . LEU A 1 127 ? 17.122 4.374 -27.074 1.00 87.94 127 LEU A O 1
ATOM 1047 N N . LYS A 1 128 ? 17.910 6.105 -25.893 1.00 84.88 128 LYS A N 1
ATOM 1048 C CA . LYS A 1 128 ? 18.812 6.562 -26.968 1.00 84.88 128 LYS A CA 1
ATOM 1049 C C . LYS A 1 128 ? 19.846 5.500 -27.335 1.00 84.88 128 LYS A C 1
ATOM 1051 O O . LYS A 1 128 ? 20.117 5.319 -28.519 1.00 84.88 128 LYS A O 1
ATOM 1056 N N . LYS A 1 129 ? 20.420 4.807 -26.345 1.00 84.94 129 LYS A N 1
ATOM 1057 C CA . LYS A 1 129 ? 21.364 3.702 -26.575 1.00 84.94 129 LYS A CA 1
ATOM 1058 C C . LYS A 1 129 ? 20.695 2.544 -27.307 1.00 84.94 129 LYS A C 1
ATOM 1060 O O . LYS A 1 129 ? 21.232 2.095 -28.314 1.00 84.94 129 LYS A O 1
ATOM 1065 N N . MET A 1 130 ? 19.520 2.110 -26.851 1.00 85.81 130 MET A N 1
ATOM 1066 C CA . MET A 1 130 ? 18.762 1.026 -27.486 1.00 85.81 130 MET A CA 1
ATOM 1067 C C . MET A 1 130 ? 18.373 1.352 -28.931 1.00 85.81 130 MET A C 1
ATOM 1069 O O . MET A 1 130 ? 18.436 0.483 -29.793 1.00 85.81 130 MET A O 1
ATOM 1073 N N . LEU A 1 131 ? 18.010 2.607 -29.210 1.00 83.75 131 LEU A N 1
ATOM 1074 C CA . LEU A 1 131 ? 17.657 3.077 -30.552 1.00 83.75 131 LEU A CA 1
ATOM 1075 C C . LEU A 1 131 ? 18.879 3.363 -31.442 1.00 83.75 131 LEU A C 1
ATOM 1077 O O . LEU A 1 131 ? 18.711 3.792 -32.580 1.00 83.75 131 LEU A O 1
ATOM 1081 N N . GLY A 1 132 ? 20.106 3.184 -30.939 1.00 77.81 132 GLY A N 1
ATOM 1082 C CA . GLY A 1 132 ? 21.327 3.501 -31.686 1.00 77.81 132 GLY A CA 1
ATOM 1083 C C . GLY A 1 132 ? 21.542 5.002 -31.930 1.00 77.81 132 GLY A C 1
ATOM 1084 O O . GLY A 1 132 ? 22.407 5.378 -32.711 1.00 77.81 132 GLY A O 1
ATOM 1085 N N . ILE A 1 133 ? 20.799 5.871 -31.236 1.00 71.31 133 ILE A N 1
ATOM 1086 C CA . ILE A 1 133 ? 20.915 7.345 -31.284 1.00 71.31 133 ILE A CA 1
ATOM 1087 C C . ILE A 1 133 ? 22.029 7.825 -30.328 1.00 71.31 133 ILE A C 1
ATOM 1089 O O . ILE A 1 133 ? 22.212 9.013 -30.064 1.00 71.31 133 ILE A O 1
A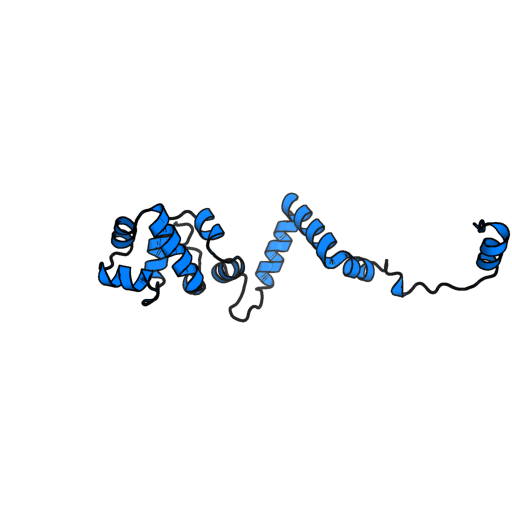TOM 1093 N N . SER A 1 134 ? 22.793 6.895 -29.760 1.00 61.28 134 SER A N 1
ATOM 1094 C CA . SER A 1 134 ? 23.944 7.226 -28.940 1.00 61.28 134 SER A CA 1
ATOM 1095 C C . SER A 1 134 ? 25.113 7.663 -29.820 1.00 61.28 134 SER A C 1
ATOM 1097 O O . SER A 1 134 ? 25.630 6.885 -30.619 1.00 61.28 134 SER A O 1
ATOM 1099 N N . PHE A 1 135 ? 25.612 8.877 -29.588 1.00 59.56 135 PHE A N 1
ATOM 1100 C CA . PHE A 1 135 ? 26.896 9.329 -30.133 1.00 59.56 135 PHE A CA 1
ATOM 1101 C C . PHE A 1 135 ? 28.098 8.542 -29.574 1.00 59.56 135 PHE A C 1
ATOM 1103 O O . PHE A 1 135 ? 29.232 8.831 -29.940 1.00 59.56 135 PHE A O 1
ATOM 1110 N N . ALA A 1 136 ? 27.885 7.539 -28.709 1.00 60.38 136 ALA A N 1
ATOM 1111 C CA . ALA A 1 136 ? 28.950 6.703 -28.153 1.00 60.38 136 ALA A CA 1
ATOM 1112 C C . ALA A 1 136 ? 29.740 5.917 -29.220 1.00 60.38 136 ALA A C 1
ATOM 1114 O O . ALA A 1 136 ? 30.833 5.446 -28.925 1.00 60.38 136 ALA A O 1
ATOM 1115 N N . GLY A 1 137 ? 29.219 5.801 -30.449 1.00 57.72 137 GLY A N 1
ATOM 1116 C CA . GLY A 1 137 ? 29.938 5.254 -31.609 1.00 57.72 137 GLY A CA 1
ATOM 1117 C C . GLY A 1 137 ? 30.362 6.292 -32.657 1.00 57.72 137 GLY A C 1
ATOM 1118 O O . GLY A 1 137 ? 30.944 5.924 -33.677 1.00 57.72 137 GLY A O 1
ATOM 1119 N N . THR A 1 138 ? 30.064 7.581 -32.461 1.00 66.00 138 THR A N 1
ATOM 1120 C CA . THR A 1 138 ? 30.394 8.626 -33.438 1.00 66.00 138 THR A CA 1
ATOM 1121 C C . THR A 1 138 ? 31.860 9.021 -33.302 1.00 66.00 138 THR A C 1
ATOM 1123 O O . THR A 1 138 ? 32.240 9.783 -32.416 1.00 66.00 138 THR A O 1
ATOM 1126 N N . VAL A 1 139 ? 32.697 8.518 -34.209 1.00 67.44 139 VAL A N 1
ATOM 1127 C CA . VAL A 1 139 ? 34.092 8.952 -34.332 1.00 67.44 139 VAL A CA 1
ATOM 1128 C C . VAL A 1 139 ? 34.127 10.232 -35.158 1.00 67.44 139 VAL A C 1
ATOM 1130 O O . VAL A 1 139 ? 33.933 10.197 -36.372 1.00 67.44 139 VAL A O 1
ATOM 1133 N N . LEU A 1 140 ? 34.391 11.363 -34.506 1.00 75.31 140 LEU A N 1
ATOM 1134 C CA . LEU A 1 140 ? 34.724 12.598 -35.211 1.00 75.31 140 LEU A CA 1
ATOM 1135 C C . LEU A 1 140 ? 36.084 12.405 -35.886 1.00 75.31 140 LEU A C 1
ATOM 1137 O O . LEU A 1 140 ? 37.097 12.214 -35.212 1.00 75.31 140 LEU A O 1
ATOM 1141 N N . ARG A 1 141 ? 36.101 12.414 -37.219 1.00 75.06 141 ARG A N 1
ATOM 1142 C CA . ARG A 1 141 ? 37.335 12.358 -38.003 1.00 75.06 141 ARG A CA 1
ATOM 1143 C C . ARG A 1 141 ? 37.695 13.760 -38.457 1.00 75.06 141 ARG A C 1
ATOM 1145 O O . ARG A 1 141 ? 36.832 14.512 -38.895 1.00 75.06 141 ARG A O 1
ATOM 1152 N N . TRP A 1 142 ? 38.972 14.095 -38.327 1.00 81.19 142 TRP A N 1
ATOM 1153 C CA . TRP A 1 142 ? 39.516 15.307 -38.914 1.00 81.19 142 TRP A CA 1
ATOM 1154 C C . TRP A 1 142 ? 39.760 15.048 -40.398 1.00 81.19 142 TRP A C 1
ATOM 1156 O O . TRP A 1 142 ? 40.632 14.252 -40.746 1.00 81.19 142 TRP A O 1
ATOM 1166 N N . ASP A 1 143 ? 38.975 15.682 -41.258 1.00 86.25 143 ASP A N 1
ATOM 1167 C CA . ASP A 1 143 ? 39.148 15.644 -42.705 1.00 86.25 143 ASP A CA 1
ATOM 1168 C C . ASP A 1 143 ? 39.379 17.053 -43.272 1.00 86.25 143 ASP A C 1
ATOM 1170 O O . ASP A 1 143 ? 39.302 18.067 -42.567 1.00 86.25 143 ASP A O 1
ATOM 1174 N N . GLY A 1 144 ? 39.737 17.109 -44.557 1.00 83.19 144 GLY A N 1
ATOM 1175 C CA . GLY A 1 144 ? 40.015 18.370 -45.246 1.00 83.19 144 GLY A CA 1
ATOM 1176 C C . GLY A 1 144 ? 38.797 19.295 -45.305 1.00 83.19 144 GLY A C 1
ATOM 1177 O O . GLY A 1 144 ? 38.958 20.514 -45.245 1.00 83.19 144 GLY A O 1
ATOM 1178 N N . ASP A 1 145 ? 37.590 18.727 -45.336 1.00 82.56 145 ASP A N 1
ATOM 1179 C CA . ASP A 1 145 ? 36.335 19.479 -45.363 1.00 82.56 145 ASP A CA 1
ATOM 1180 C C . ASP A 1 145 ? 36.099 20.202 -44.029 1.00 82.56 145 ASP A C 1
ATOM 1182 O O . ASP A 1 145 ? 35.714 21.378 -44.004 1.00 82.56 145 ASP A O 1
ATOM 1186 N N . PHE A 1 146 ? 36.405 19.547 -42.905 1.00 82.75 146 PHE A N 1
ATOM 1187 C CA . PHE A 1 146 ? 36.362 20.172 -41.587 1.00 82.75 146 PHE A CA 1
ATOM 1188 C C . PHE A 1 146 ? 37.418 21.277 -41.436 1.00 82.75 146 PHE A C 1
ATOM 1190 O O . PHE A 1 146 ? 37.138 22.341 -40.874 1.00 82.75 146 PHE A O 1
ATOM 1197 N N . GLU A 1 147 ? 38.620 21.076 -41.979 1.00 81.50 147 GLU A N 1
ATOM 1198 C CA . GLU A 1 147 ? 39.676 22.091 -41.958 1.00 81.50 147 GLU A CA 1
ATOM 1199 C C . GLU A 1 147 ? 39.318 23.320 -42.813 1.00 81.50 147 GLU A C 1
ATOM 1201 O O . GLU A 1 147 ? 39.510 24.459 -42.372 1.00 81.50 147 GLU A O 1
ATOM 1206 N N . ALA A 1 148 ? 38.733 23.107 -43.995 1.00 80.88 148 ALA A N 1
ATOM 1207 C CA . ALA A 1 148 ? 38.222 24.173 -44.852 1.00 80.88 148 ALA A CA 1
ATOM 1208 C C . ALA A 1 148 ? 37.103 24.961 -44.153 1.00 80.88 148 ALA A C 1
ATOM 1210 O O . ALA A 1 148 ? 37.132 26.193 -44.118 1.00 80.88 148 ALA A O 1
ATOM 1211 N N . PHE A 1 149 ? 36.170 24.273 -43.485 1.00 83.00 149 PHE A N 1
ATOM 1212 C CA . PHE A 1 149 ? 35.118 24.918 -42.697 1.00 83.00 149 PHE A CA 1
ATOM 1213 C C . PHE A 1 149 ? 35.680 25.826 -41.589 1.00 83.00 149 PHE A C 1
ATOM 1215 O O . PHE A 1 149 ? 35.225 26.963 -41.417 1.00 83.00 149 PHE A O 1
ATOM 1222 N N . LEU A 1 150 ? 36.690 25.359 -40.847 1.00 80.38 150 LEU A N 1
ATOM 1223 C CA . LEU A 1 150 ? 37.336 26.150 -39.796 1.00 80.38 150 LEU A CA 1
ATOM 1224 C C . LEU A 1 150 ? 38.091 27.369 -40.341 1.00 80.38 150 LEU A C 1
ATOM 1226 O O . LEU A 1 150 ? 38.146 28.394 -39.657 1.00 80.38 150 LEU A O 1
ATOM 1230 N N . LYS A 1 151 ? 38.673 27.266 -41.541 1.00 79.00 151 LYS A N 1
ATOM 1231 C CA . LYS A 1 151 ? 39.398 28.364 -42.197 1.00 79.00 151 LYS A CA 1
ATOM 1232 C C . LYS A 1 151 ? 38.458 29.412 -42.787 1.00 79.00 151 LYS A C 1
ATOM 1234 O O . LYS A 1 151 ? 38.705 30.601 -42.616 1.00 79.00 151 LYS A O 1
ATOM 1239 N N . GLU A 1 152 ? 37.392 28.982 -43.453 1.00 80.69 152 GLU A N 1
ATOM 1240 C CA . GLU A 1 152 ? 36.591 29.859 -44.314 1.00 80.69 152 GLU A CA 1
ATOM 1241 C C . GLU A 1 152 ? 35.275 30.313 -43.682 1.00 80.69 152 GLU A C 1
ATOM 1243 O O . GLU A 1 152 ? 34.788 31.404 -43.976 1.00 80.69 152 GLU A O 1
ATOM 1248 N N . ARG A 1 153 ? 34.671 29.489 -42.817 1.00 69.50 153 ARG A N 1
ATOM 1249 C CA . ARG A 1 153 ? 33.298 29.717 -42.331 1.00 69.50 153 ARG A CA 1
ATOM 1250 C C . ARG A 1 153 ? 33.185 29.954 -40.836 1.00 69.50 153 ARG A C 1
ATOM 1252 O O . ARG A 1 153 ? 32.186 30.520 -40.385 1.00 69.50 153 ARG A O 1
ATOM 1259 N N . LYS A 1 154 ? 34.192 29.582 -40.045 1.00 71.50 154 LYS A N 1
ATOM 1260 C CA . LYS A 1 154 ? 34.197 29.885 -38.611 1.00 71.50 154 LYS A CA 1
ATOM 1261 C C . LYS A 1 154 ? 34.551 31.356 -38.387 1.00 71.50 154 LYS A C 1
ATOM 1263 O O . LYS A 1 154 ? 35.722 31.724 -38.326 1.00 71.50 154 LYS A O 1
ATOM 1268 N N . ARG A 1 155 ? 33.528 32.201 -38.213 1.00 60.25 155 ARG A N 1
ATOM 1269 C CA . ARG A 1 155 ? 33.705 33.587 -37.750 1.00 60.25 155 ARG A CA 1
ATOM 1270 C C . ARG A 1 155 ? 34.460 33.581 -36.420 1.00 60.25 155 ARG A C 1
ATOM 1272 O O . ARG A 1 155 ? 33.941 33.114 -35.406 1.00 60.25 155 ARG A O 1
ATOM 1279 N N . ARG A 1 156 ? 35.695 34.081 -36.442 1.00 62.34 156 ARG A N 1
ATOM 1280 C CA . ARG A 1 156 ? 36.455 34.388 -35.230 1.00 62.34 156 ARG A CA 1
ATOM 1281 C C . ARG A 1 156 ? 35.781 35.595 -34.579 1.00 62.34 156 ARG A C 1
ATOM 1283 O O . ARG A 1 156 ? 35.506 36.574 -35.269 1.00 62.34 156 ARG A O 1
ATOM 1290 N N . ARG A 1 157 ? 35.413 35.450 -33.309 1.00 54.56 157 ARG A N 1
ATOM 1291 C CA . ARG A 1 157 ? 34.955 36.568 -32.483 1.00 54.56 157 ARG A CA 1
ATOM 1292 C C . ARG A 1 157 ? 36.135 37.470 -32.164 1.00 54.56 157 ARG A C 1
ATOM 1294 O O . ARG A 1 157 ? 37.235 36.901 -31.984 1.00 54.56 157 ARG A O 1
#

Radius of gyration: 27.8 Å; Cα contacts (8 Å, |Δi|>4): 112; chains: 1; bounding box: 58×49×74 Å